Protein AF-A0A2E6W8G3-F1 (afdb_monomer_lite)

Foldseek 3Di:
DDALVRLLVVLVVCCVVPPPDPVSVLVLQLLLQLLVVHQSDAPVDADPVRDGGPCVVPNVPPHSVRSVSSCVSVVRDNDD

Structure (mmCIF, N/CA/C/O backbone):
data_AF-A0A2E6W8G3-F1
#
_entry.id   AF-A0A2E6W8G3-F1
#
loop_
_atom_site.group_PDB
_atom_site.id
_atom_site.type_symbol
_atom_site.label_atom_id
_atom_site.label_alt_id
_atom_site.label_comp_id
_atom_site.label_asym_id
_atom_site.label_entity_id
_atom_site.label_seq_id
_atom_site.pdbx_PDB_ins_code
_atom_site.Cartn_x
_atom_site.Cartn_y
_atom_site.Cartn_z
_atom_site.occupancy
_atom_site.B_iso_or_equiv
_atom_site.auth_seq_id
_atom_site.auth_comp_id
_atom_site.auth_asym_id
_atom_site.auth_atom_id
_atom_site.pdbx_PDB_model_num
ATOM 1 N N . MET A 1 1 ? 14.006 2.383 5.647 1.00 78.38 1 MET A N 1
ATOM 2 C CA . MET A 1 1 ? 12.685 1.724 5.628 1.00 78.38 1 MET A CA 1
ATOM 3 C C . MET A 1 1 ? 11.846 2.329 6.750 1.00 78.38 1 MET A C 1
ATOM 5 O O . MET A 1 1 ? 12.248 2.214 7.897 1.00 78.38 1 MET A O 1
ATOM 9 N N . LYS A 1 2 ? 10.766 3.053 6.442 1.00 89.88 2 LYS A N 1
ATOM 10 C CA . LYS A 1 2 ? 9.741 3.468 7.416 1.00 89.88 2 LYS A CA 1
ATOM 11 C C . LYS A 1 2 ? 9.101 2.248 8.087 1.00 89.88 2 LYS A C 1
ATOM 13 O O . LYS A 1 2 ? 8.918 1.228 7.424 1.00 89.88 2 LYS A O 1
ATOM 18 N N . THR A 1 3 ? 8.749 2.368 9.362 1.00 95.81 3 THR A N 1
ATOM 19 C CA . THR A 1 3 ? 8.021 1.337 10.116 1.00 95.81 3 THR A CA 1
ATOM 20 C C . THR A 1 3 ? 6.511 1.420 9.877 1.00 95.81 3 THR A C 1
ATOM 22 O O . THR A 1 3 ? 6.007 2.426 9.371 1.00 95.81 3 THR A O 1
ATOM 25 N N . VAL A 1 4 ? 5.779 0.372 10.276 1.00 96.75 4 VAL A N 1
ATOM 26 C CA . VAL A 1 4 ? 4.306 0.363 10.251 1.00 96.75 4 VAL A CA 1
ATOM 27 C C . VAL A 1 4 ? 3.752 1.530 11.077 1.00 96.75 4 VAL A C 1
ATOM 29 O O . VAL A 1 4 ? 2.892 2.260 10.594 1.00 96.75 4 VAL A O 1
ATOM 32 N N . ASP A 1 5 ? 4.288 1.774 12.281 1.00 97.56 5 ASP A N 1
ATOM 33 C CA . ASP A 1 5 ? 3.866 2.894 13.138 1.00 97.56 5 ASP A CA 1
ATOM 34 C C . ASP A 1 5 ? 4.025 4.253 12.457 1.00 97.56 5 ASP A C 1
ATOM 36 O O . ASP A 1 5 ? 3.105 5.071 12.475 1.00 97.56 5 ASP A O 1
ATOM 40 N N . GLN A 1 6 ? 5.177 4.486 11.823 1.00 97.06 6 GLN A N 1
ATOM 41 C CA . GLN A 1 6 ? 5.448 5.743 11.130 1.00 97.06 6 GLN A CA 1
ATOM 42 C C . GLN A 1 6 ? 4.459 5.975 9.984 1.00 97.06 6 GLN A C 1
ATOM 44 O O . GLN A 1 6 ? 3.978 7.095 9.810 1.00 97.06 6 GLN A O 1
ATOM 49 N N . MET A 1 7 ? 4.121 4.925 9.231 1.00 96.44 7 MET A N 1
ATOM 50 C CA . MET A 1 7 ? 3.144 5.032 8.148 1.00 96.44 7 MET A CA 1
ATOM 51 C C . MET A 1 7 ? 1.723 5.255 8.656 1.00 96.44 7 MET A C 1
ATOM 53 O O . MET A 1 7 ? 1.021 6.110 8.124 1.00 96.44 7 MET A O 1
ATOM 57 N N . VAL A 1 8 ? 1.312 4.554 9.714 1.00 96.69 8 VAL A N 1
ATOM 58 C CA . VAL A 1 8 ? -0.014 4.736 10.322 1.00 96.69 8 VAL A CA 1
ATOM 59 C C . VAL A 1 8 ? -0.176 6.158 10.859 1.00 96.69 8 VAL A C 1
ATOM 61 O O . VAL A 1 8 ? -1.195 6.793 10.599 1.00 96.69 8 VAL A O 1
ATOM 64 N N . ILE A 1 9 ? 0.827 6.700 11.560 1.00 96.44 9 ILE A N 1
ATOM 65 C CA . IL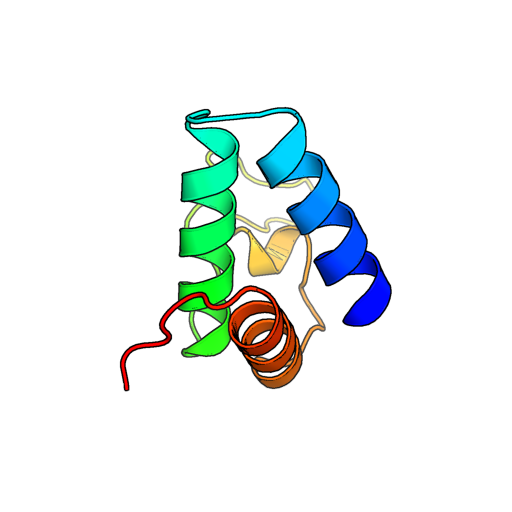E A 1 9 ? 0.798 8.093 12.038 1.00 96.44 9 ILE A CA 1
ATOM 66 C C . ILE A 1 9 ? 0.683 9.057 10.855 1.00 96.44 9 ILE A C 1
ATOM 68 O O . ILE A 1 9 ? -0.152 9.962 10.870 1.00 96.44 9 ILE A O 1
ATOM 72 N N . HIS A 1 10 ? 1.486 8.845 9.811 1.00 93.94 10 HIS A N 1
ATOM 73 C CA . HIS A 1 10 ? 1.451 9.679 8.617 1.00 93.94 10 HIS A CA 1
ATOM 74 C C . HIS A 1 10 ? 0.066 9.682 7.953 1.00 93.94 10 HIS A C 1
ATOM 76 O O . HIS A 1 10 ? -0.462 10.753 7.659 1.00 93.94 10 HIS A O 1
ATOM 82 N N . PHE A 1 11 ? -0.560 8.517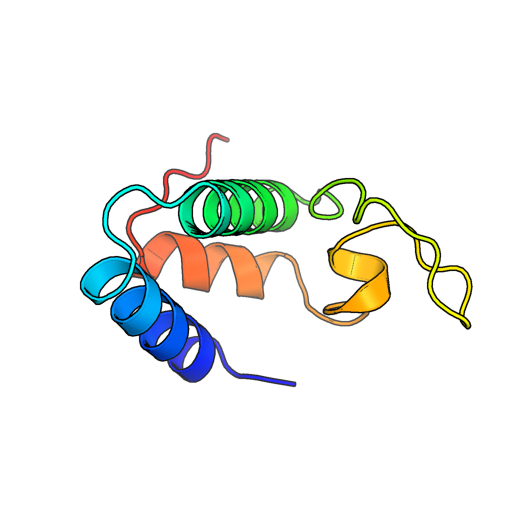 7.774 1.00 93.62 11 PHE A N 1
ATOM 83 C CA . PHE A 1 11 ? -1.869 8.425 7.127 1.00 93.62 11 PHE A CA 1
ATOM 84 C C . PHE A 1 11 ? -3.030 8.886 8.000 1.00 93.62 11 PHE A C 1
ATOM 86 O O . PHE A 1 11 ? -3.985 9.435 7.458 1.00 93.62 11 PHE A O 1
ATOM 93 N N . LYS A 1 12 ? -2.950 8.758 9.328 1.00 93.06 12 LYS A N 1
ATOM 94 C CA . LYS A 1 12 ? -3.915 9.401 10.237 1.00 93.06 12 LYS A CA 1
ATOM 95 C C . LYS A 1 12 ? -3.843 10.921 10.141 1.00 93.06 12 LYS A C 1
ATOM 97 O O . LYS A 1 12 ? -4.876 11.578 10.057 1.00 93.06 12 LYS A O 1
ATOM 102 N N . ASN A 1 13 ? -2.632 11.476 10.077 1.00 91.94 13 ASN A N 1
ATOM 103 C CA . ASN A 1 13 ? -2.450 12.909 9.861 1.00 91.94 13 ASN A CA 1
ATOM 104 C C . ASN A 1 13 ? -2.977 13.329 8.485 1.00 91.94 13 ASN A C 1
ATOM 106 O O . ASN A 1 13 ? -3.656 14.347 8.385 1.00 91.94 13 ASN A O 1
ATOM 110 N N . LEU A 1 14 ? -2.717 12.543 7.437 1.00 89.88 14 LEU A N 1
ATOM 111 C CA . LEU A 1 14 ? -3.251 12.816 6.105 1.00 89.88 14 LEU A CA 1
ATOM 112 C C . LEU A 1 14 ? -4.787 12.786 6.106 1.00 89.88 14 LEU A C 1
ATOM 114 O O . LEU A 1 14 ? -5.402 13.732 5.637 1.00 89.88 14 LEU A O 1
ATOM 118 N N . GLN A 1 15 ? -5.410 11.771 6.711 1.00 89.62 15 GLN A N 1
ATOM 119 C CA . GLN A 1 15 ? -6.867 11.658 6.835 1.00 89.62 15 GLN A CA 1
ATOM 120 C C . GLN A 1 15 ? -7.488 12.859 7.566 1.00 89.62 15 GLN A C 1
ATOM 122 O O . GLN A 1 15 ? -8.517 13.380 7.141 1.00 89.62 15 GLN A O 1
ATOM 127 N N . ALA A 1 16 ? -6.857 13.309 8.655 1.00 88.00 16 ALA A N 1
ATOM 128 C CA . ALA A 1 16 ? -7.345 14.422 9.464 1.00 88.00 16 ALA A CA 1
ATOM 129 C C . ALA A 1 16 ? -7.242 15.782 8.752 1.00 88.00 16 ALA A C 1
ATOM 131 O O . ALA A 1 16 ? -8.085 16.645 8.971 1.00 88.00 16 ALA A O 1
ATOM 132 N N . ASN A 1 17 ? -6.224 15.976 7.907 1.00 82.88 17 ASN A N 1
ATOM 133 C CA . ASN A 1 17 ? -5.960 17.257 7.240 1.0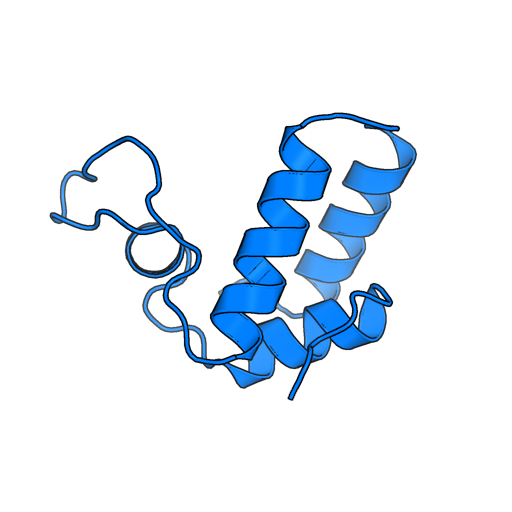0 82.88 17 ASN A CA 1
ATOM 134 C C . ASN A 1 17 ? -6.470 17.318 5.792 1.00 82.88 17 ASN A C 1
ATOM 136 O O . ASN A 1 17 ? -6.576 18.402 5.228 1.00 82.88 17 ASN A O 1
ATOM 140 N N . ALA A 1 18 ? -6.759 16.170 5.179 1.00 66.19 18 ALA A N 1
ATOM 141 C CA . ALA A 1 18 ? -7.071 16.051 3.759 1.00 66.19 18 ALA A CA 1
ATOM 142 C C . ALA A 1 18 ? -8.422 15.353 3.538 1.00 66.19 18 ALA A C 1
ATOM 144 O O . ALA A 1 18 ? -8.526 14.411 2.747 1.00 66.19 18 ALA A O 1
ATOM 145 N N . SER A 1 19 ? -9.457 15.806 4.253 1.00 57.00 19 SER A N 1
ATOM 146 C CA . SER A 1 19 ? -10.818 15.269 4.157 1.00 57.00 19 SER A CA 1
ATOM 147 C C . SER A 1 19 ? -11.301 15.307 2.694 1.00 57.00 19 SER A C 1
ATOM 149 O O . SER A 1 19 ? -11.509 16.385 2.143 1.00 57.00 19 SER A O 1
ATOM 151 N N . ASN A 1 20 ? -11.464 14.133 2.067 1.00 60.00 20 ASN A N 1
ATOM 152 C CA . ASN A 1 20 ? -11.881 13.913 0.668 1.00 60.00 20 ASN A CA 1
ATOM 153 C C . ASN A 1 20 ? -10.915 14.372 -0.445 1.00 60.00 20 ASN A C 1
ATOM 155 O O . ASN A 1 20 ? -11.357 14.734 -1.536 1.00 60.00 20 ASN A O 1
ATOM 159 N N . THR A 1 21 ? -9.599 14.329 -0.228 1.00 70.81 21 THR A N 1
ATOM 160 C CA . THR A 1 21 ? -8.658 14.520 -1.349 1.00 70.81 21 THR A CA 1
ATOM 161 C C . THR A 1 21 ? -8.452 13.224 -2.136 1.00 70.81 21 THR A C 1
ATOM 163 O O . THR A 1 21 ? -8.336 12.146 -1.551 1.00 70.81 21 THR A O 1
ATOM 166 N N . SER A 1 22 ? -8.346 13.331 -3.465 1.00 82.31 22 SER A N 1
ATOM 167 C CA . SER A 1 22 ? -8.026 12.202 -4.357 1.00 82.31 22 SER A CA 1
ATOM 168 C C . SER A 1 22 ? -6.751 11.462 -3.938 1.00 82.31 22 SER A C 1
ATOM 170 O O . SER A 1 22 ? -6.667 10.251 -4.099 1.00 82.31 22 SER A O 1
ATOM 172 N N . MET A 1 23 ? -5.800 12.175 -3.327 1.00 86.69 23 MET A N 1
ATOM 173 C CA . MET A 1 23 ? -4.532 11.626 -2.851 1.00 86.69 23 MET A CA 1
ATOM 174 C C . MET A 1 23 ? -4.702 10.610 -1.714 1.00 86.69 23 MET A C 1
ATOM 176 O O . MET A 1 23 ? -4.037 9.579 -1.710 1.00 86.69 23 MET A O 1
ATOM 180 N N . TYR A 1 24 ? -5.578 10.875 -0.736 1.00 89.81 24 TYR A N 1
ATOM 181 C CA . TYR A 1 24 ? -5.784 9.940 0.376 1.00 89.81 24 TYR A CA 1
ATOM 182 C C . TYR A 1 24 ? -6.418 8.628 -0.106 1.00 89.81 24 TYR A C 1
ATOM 184 O O . TYR A 1 24 ? -5.963 7.548 0.274 1.00 89.81 24 TYR A O 1
ATOM 192 N N . GLU A 1 25 ? -7.422 8.717 -0.983 1.00 90.44 25 GLU A N 1
ATOM 193 C CA . GLU A 1 25 ? -8.064 7.534 -1.569 1.00 90.44 25 GLU A CA 1
ATOM 194 C C . GLU A 1 25 ? -7.120 6.765 -2.501 1.00 90.44 25 GLU A C 1
ATOM 196 O O . GLU A 1 25 ? -7.095 5.535 -2.467 1.00 90.44 25 GLU A O 1
ATOM 201 N N . GLU A 1 26 ? -6.291 7.467 -3.279 1.00 90.94 26 GLU A N 1
ATOM 202 C CA . GLU A 1 26 ? -5.263 6.836 -4.106 1.00 90.94 26 GLU A CA 1
ATOM 203 C C . GLU A 1 26 ? -4.278 6.045 -3.240 1.00 90.94 26 GLU A C 1
ATOM 205 O O . GLU A 1 26 ? -4.094 4.848 -3.448 1.00 90.94 26 GLU A O 1
ATOM 210 N N . VAL A 1 27 ? -3.708 6.668 -2.207 1.00 91.81 27 VAL A N 1
ATOM 211 C CA . VAL A 1 27 ? -2.774 6.008 -1.284 1.00 91.81 27 VAL A CA 1
ATOM 212 C C . VAL A 1 27 ? -3.403 4.780 -0.627 1.00 91.81 27 VAL A C 1
ATOM 214 O O . VAL A 1 27 ? -2.763 3.728 -0.552 1.00 91.81 27 VAL A O 1
ATOM 217 N N . LYS A 1 28 ? -4.656 4.890 -0.178 1.00 94.25 28 LYS A N 1
ATOM 218 C CA . LYS A 1 28 ? -5.407 3.765 0.384 1.00 94.25 28 LYS A CA 1
ATOM 219 C C . LYS A 1 28 ? -5.503 2.613 -0.615 1.00 94.25 28 LYS A C 1
ATOM 221 O O . LYS A 1 28 ? -5.186 1.479 -0.260 1.00 94.25 28 LYS A O 1
ATOM 226 N N . TRP A 1 29 ? -5.882 2.890 -1.862 1.00 94.19 29 TRP A N 1
ATOM 227 C CA . TRP A 1 29 ? -5.968 1.868 -2.906 1.00 94.19 29 TRP A CA 1
ATOM 228 C C . TRP A 1 29 ? -4.608 1.220 -3.197 1.00 94.19 29 TRP A C 1
ATOM 230 O O . TRP A 1 29 ? -4.515 -0.004 -3.280 1.00 94.19 29 TRP A O 1
ATOM 240 N N . GLN A 1 30 ? -3.537 2.014 -3.285 1.00 95.38 30 GLN A N 1
ATOM 241 C CA . GLN A 1 30 ? -2.186 1.506 -3.535 1.00 95.38 30 GLN A CA 1
ATOM 242 C C . GLN A 1 30 ? -1.723 0.564 -2.414 1.00 95.38 30 GLN A C 1
ATOM 244 O O . GLN A 1 30 ? -1.155 -0.493 -2.690 1.00 95.38 30 GLN A O 1
ATOM 249 N N . TYR A 1 31 ? -1.990 0.918 -1.153 1.00 96.50 31 TYR A N 1
ATOM 250 C CA . TYR A 1 31 ? -1.647 0.087 0.003 1.00 96.50 31 TYR A CA 1
ATOM 251 C C . TYR A 1 31 ? -2.458 -1.210 0.051 1.00 96.50 31 TYR A C 1
ATOM 253 O O . TYR A 1 31 ? -1.867 -2.262 0.284 1.00 96.50 31 TYR A O 1
ATOM 261 N N . ILE A 1 32 ? -3.763 -1.164 -0.239 1.00 96.12 32 ILE A N 1
ATOM 262 C CA . ILE A 1 32 ? -4.594 -2.376 -0.349 1.00 96.12 32 ILE A CA 1
ATOM 263 C C . ILE A 1 32 ? -4.068 -3.280 -1.472 1.00 96.12 32 ILE A C 1
ATOM 265 O O . ILE A 1 32 ? -3.888 -4.478 -1.271 1.00 96.12 32 ILE A O 1
ATOM 269 N N . ASN A 1 33 ? -3.754 -2.716 -2.642 1.00 96.31 33 ASN A N 1
ATOM 270 C CA . ASN A 1 33 ? -3.209 -3.485 -3.758 1.00 96.31 33 ASN A CA 1
ATOM 271 C C . ASN A 1 33 ? -1.888 -4.178 -3.384 1.00 96.31 33 ASN A C 1
ATOM 273 O O . ASN A 1 33 ? -1.714 -5.354 -3.687 1.00 96.31 33 ASN A O 1
ATOM 277 N N . MET A 1 34 ? -0.978 -3.478 -2.700 1.00 96.75 34 MET A N 1
ATOM 278 C CA . MET A 1 34 ? 0.293 -4.058 -2.256 1.00 96.75 34 MET A CA 1
ATOM 279 C C . MET A 1 34 ? 0.132 -5.076 -1.119 1.00 96.75 34 MET A C 1
ATOM 281 O O . MET A 1 34 ? 0.892 -6.040 -1.073 1.00 96.75 34 MET A O 1
ATOM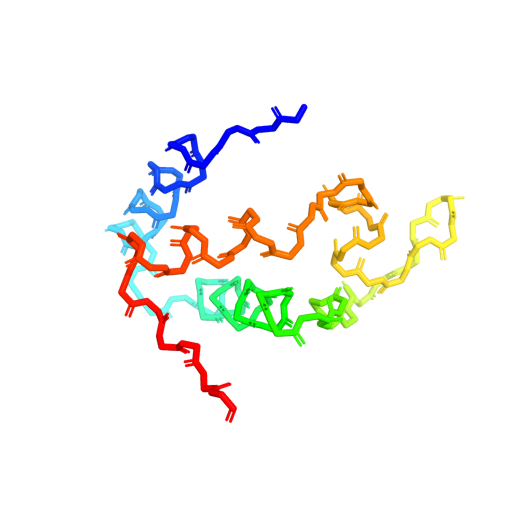 285 N N . ALA A 1 35 ? -0.864 -4.917 -0.244 1.00 96.88 35 ALA A N 1
ATOM 286 C CA . ALA A 1 35 ? -1.202 -5.925 0.762 1.00 96.88 35 ALA A CA 1
ATOM 287 C C . ALA A 1 35 ? -1.635 -7.257 0.119 1.00 96.88 35 ALA A C 1
ATOM 289 O O . ALA A 1 35 ? -1.299 -8.315 0.639 1.00 96.88 35 ALA A O 1
ATOM 290 N N . ASN A 1 36 ? -2.277 -7.193 -1.053 1.00 95.44 36 ASN A N 1
ATOM 291 C CA . ASN A 1 36 ? -2.707 -8.344 -1.857 1.00 95.44 36 ASN A CA 1
ATOM 292 C C . ASN A 1 36 ? -1.654 -8.831 -2.874 1.00 95.44 36 ASN A C 1
ATOM 294 O O . ASN A 1 36 ? -1.994 -9.448 -3.883 1.00 95.44 36 ASN A O 1
ATOM 298 N N . GLY A 1 37 ? -0.372 -8.518 -2.661 1.00 95.00 37 GLY A N 1
ATOM 299 C CA . GLY A 1 37 ? 0.726 -8.951 -3.539 1.00 95.00 37 GLY A CA 1
ATOM 300 C C . GLY A 1 37 ? 0.864 -8.170 -4.850 1.00 95.00 37 GLY A C 1
ATOM 301 O O . GLY A 1 37 ? 1.689 -8.509 -5.698 1.00 95.00 37 GLY A O 1
ATOM 302 N N . GLY A 1 38 ? 0.091 -7.099 -5.032 1.00 95.50 38 GLY A N 1
ATOM 303 C CA . GLY A 1 38 ? 0.200 -6.195 -6.173 1.00 95.50 38 GLY A CA 1
ATOM 304 C C . GLY A 1 38 ? 1.354 -5.191 -6.053 1.00 95.50 38 GLY A C 1
ATOM 305 O O . GLY A 1 38 ? 2.074 -5.125 -5.059 1.00 95.50 38 GLY A O 1
ATOM 306 N N . ASN A 1 39 ? 1.535 -4.355 -7.072 1.00 96.25 39 ASN A N 1
ATOM 307 C CA . ASN A 1 39 ? 2.640 -3.390 -7.172 1.00 96.25 39 ASN A CA 1
ATOM 308 C C . ASN A 1 39 ? 2.249 -1.945 -6.797 1.00 96.25 39 ASN A C 1
ATOM 310 O O . ASN A 1 39 ? 3.044 -1.020 -6.960 1.00 96.25 39 ASN A O 1
ATOM 314 N N . GLY A 1 40 ? 1.031 -1.738 -6.297 1.00 95.06 40 GLY A N 1
ATOM 315 C CA . GLY A 1 40 ? 0.508 -0.420 -5.947 1.00 95.06 40 GLY A CA 1
ATOM 316 C C . GLY A 1 40 ? 0.148 0.433 -7.165 1.00 95.06 40 GLY A C 1
ATOM 317 O O . GLY A 1 40 ? 0.034 1.642 -7.026 1.00 95.06 40 GLY A O 1
ATOM 318 N N . GLY A 1 41 ? -0.012 -0.164 -8.349 1.00 94.62 41 GLY A N 1
ATOM 319 C CA . GLY A 1 41 ? -0.408 0.526 -9.577 1.00 94.62 41 GLY A CA 1
ATOM 320 C C . GLY A 1 41 ? 0.667 1.428 -10.185 1.00 94.62 41 GLY A C 1
ATOM 321 O O . GLY A 1 41 ? 1.761 1.599 -9.643 1.00 94.62 41 GLY A O 1
ATOM 322 N N . ALA A 1 42 ? 0.350 1.980 -11.359 1.00 92.50 42 ALA A N 1
ATOM 323 C CA . ALA A 1 42 ? 1.253 2.846 -12.109 1.00 92.50 42 ALA A CA 1
ATOM 324 C C . ALA A 1 42 ? 1.405 4.207 -11.417 1.00 92.50 42 ALA A C 1
ATOM 326 O O . ALA A 1 42 ? 0.413 4.831 -11.055 1.00 92.50 42 ALA A O 1
ATOM 327 N N . ALA A 1 43 ? 2.639 4.697 -11.295 1.00 84.06 43 ALA A N 1
ATOM 328 C CA . ALA A 1 43 ? 2.922 5.987 -10.664 1.00 84.06 43 ALA A CA 1
ATOM 329 C C . ALA A 1 43 ? 2.720 7.193 -11.605 1.00 84.06 43 ALA A C 1
ATOM 331 O O . ALA A 1 43 ? 2.918 8.333 -11.199 1.00 84.06 43 ALA A O 1
ATOM 332 N N . GLY A 1 44 ? 2.378 6.955 -12.878 1.00 84.38 44 GLY A N 1
ATOM 333 C CA . GLY A 1 44 ? 2.215 8.004 -13.894 1.00 84.38 44 GLY A CA 1
ATOM 334 C C . GLY A 1 44 ? 3.529 8.572 -14.448 1.00 84.38 44 GLY A C 1
ATOM 335 O O . GLY A 1 44 ? 3.498 9.441 -15.315 1.00 84.38 44 GLY A O 1
ATOM 336 N N . PHE A 1 45 ? 4.679 8.071 -13.991 1.00 86.19 45 PHE A N 1
ATOM 337 C CA . PHE A 1 45 ? 6.006 8.407 -14.505 1.00 86.19 45 PHE A CA 1
ATOM 338 C C . PHE A 1 45 ? 6.958 7.210 -14.381 1.00 86.19 45 PHE A C 1
ATOM 340 O O . PHE A 1 45 ?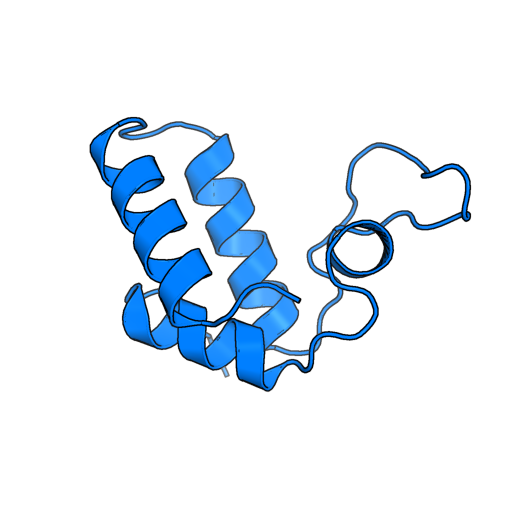 6.670 6.232 -13.688 1.00 86.19 45 PHE A O 1
ATOM 347 N N . VAL A 1 46 ? 8.103 7.299 -15.057 1.00 89.75 46 VAL A N 1
ATOM 348 C CA . VAL A 1 46 ? 9.202 6.333 -14.945 1.00 89.75 46 VAL A CA 1
ATOM 349 C C . VAL A 1 46 ? 10.307 6.984 -14.122 1.00 89.75 46 VAL A C 1
ATOM 351 O O . VAL A 1 46 ? 10.763 8.076 -14.457 1.00 89.75 46 VAL A O 1
ATOM 354 N N . SER A 1 47 ? 10.721 6.350 -13.027 1.00 88.06 47 SER A N 1
ATOM 355 C CA . SER A 1 47 ? 11.864 6.828 -12.236 1.00 88.06 47 SER A CA 1
ATOM 356 C C . SER A 1 47 ? 13.183 6.644 -12.995 1.00 88.06 47 SER A C 1
ATOM 358 O O . SER A 1 47 ? 13.273 5.820 -13.902 1.00 88.06 47 SER A O 1
ATOM 360 N N . GLU A 1 48 ? 14.242 7.344 -12.583 1.00 86.38 48 GLU A N 1
ATOM 361 C CA . GLU A 1 48 ? 15.588 7.224 -13.181 1.00 86.38 48 GLU A CA 1
ATOM 362 C C . GLU A 1 48 ? 16.133 5.784 -13.163 1.00 86.38 48 GLU A C 1
ATOM 364 O O . GLU A 1 48 ? 16.937 5.401 -14.006 1.00 86.38 48 GLU A O 1
ATOM 369 N N . ASN A 1 49 ? 15.635 4.959 -12.237 1.00 85.12 49 ASN A N 1
ATOM 370 C CA . ASN A 1 49 ? 15.989 3.548 -12.096 1.00 85.12 49 ASN A CA 1
ATOM 371 C C . ASN A 1 49 ? 15.039 2.598 -12.855 1.00 85.12 49 ASN A C 1
ATOM 373 O O . ASN A 1 49 ? 15.049 1.393 -12.605 1.00 85.12 49 ASN A O 1
ATOM 377 N N . GLY A 1 50 ? 14.176 3.124 -13.731 1.00 88.69 50 GLY A N 1
ATOM 378 C CA . GLY A 1 50 ? 13.241 2.353 -14.558 1.00 88.69 50 GLY A CA 1
ATOM 379 C C . GLY A 1 50 ? 11.979 1.854 -13.844 1.00 88.69 50 GLY A C 1
ATOM 380 O O . GLY A 1 50 ? 11.165 1.172 -14.459 1.00 88.69 50 GLY A O 1
ATOM 381 N N . GLY A 1 51 ? 11.785 2.178 -12.562 1.00 90.12 51 GLY A N 1
ATOM 382 C CA . GLY A 1 51 ? 10.572 1.814 -11.823 1.00 90.12 51 GLY A CA 1
ATOM 383 C C . GLY A 1 51 ? 9.359 2.595 -12.329 1.00 90.12 51 GLY A C 1
ATOM 384 O O . GLY A 1 51 ? 9.462 3.809 -12.510 1.00 90.12 51 GLY A O 1
ATOM 385 N N . THR A 1 52 ? 8.234 1.909 -12.535 1.00 93.25 52 THR A N 1
ATOM 386 C CA . THR A 1 52 ? 6.992 2.486 -13.098 1.00 93.25 52 THR A CA 1
ATOM 387 C C . THR A 1 52 ? 5.793 2.386 -12.156 1.00 93.25 52 THR A C 1
ATOM 389 O O . THR A 1 52 ? 4.744 2.982 -12.408 1.00 93.25 52 THR A O 1
ATOM 392 N N . THR A 1 53 ? 5.944 1.641 -11.061 1.00 95.56 53 THR A N 1
ATOM 393 C CA . THR A 1 53 ? 4.879 1.364 -10.098 1.00 95.56 53 THR A CA 1
ATOM 394 C C . THR A 1 53 ? 5.167 2.023 -8.756 1.00 95.56 53 THR A C 1
ATOM 396 O O . THR A 1 53 ? 6.320 2.330 -8.435 1.00 95.56 53 THR A O 1
ATOM 399 N N . CYS A 1 54 ? 4.130 2.221 -7.940 1.00 94.38 54 CYS A N 1
ATOM 400 C CA . CYS A 1 54 ? 4.308 2.773 -6.598 1.00 94.38 54 CYS A CA 1
ATOM 401 C C . CYS A 1 54 ? 5.285 1.925 -5.764 1.00 94.38 54 CYS A C 1
ATOM 403 O O . CYS A 1 54 ? 6.172 2.477 -5.104 1.00 94.38 54 CYS A O 1
ATOM 405 N N . ARG A 1 55 ? 5.189 0.590 -5.852 1.00 95.25 55 ARG A N 1
ATOM 406 C CA . ARG A 1 55 ? 6.103 -0.328 -5.166 1.00 95.25 55 ARG A CA 1
ATOM 407 C C . ARG A 1 55 ? 7.535 -0.182 -5.664 1.00 95.25 55 ARG A C 1
ATOM 409 O O . ARG A 1 55 ? 8.427 -0.025 -4.837 1.00 95.25 55 ARG A O 1
ATOM 416 N N . ASP A 1 56 ? 7.767 -0.188 -6.973 1.00 94.00 56 ASP A N 1
ATOM 417 C CA . ASP A 1 56 ? 9.132 -0.140 -7.521 1.00 94.00 56 ASP A CA 1
ATOM 418 C C . ASP A 1 56 ? 9.873 1.139 -7.136 1.00 94.00 56 ASP A C 1
ATOM 420 O O . ASP A 1 56 ? 11.079 1.113 -6.884 1.00 94.00 56 ASP A O 1
ATOM 424 N N . ILE A 1 57 ? 9.143 2.253 -7.088 1.00 92.62 57 ILE A N 1
ATOM 425 C CA . ILE A 1 57 ? 9.708 3.577 -6.839 1.00 92.62 57 ILE A CA 1
ATOM 426 C C . ILE A 1 57 ? 9.893 3.817 -5.338 1.00 92.62 57 ILE A C 1
ATOM 428 O O . ILE A 1 57 ? 10.949 4.284 -4.916 1.00 92.62 57 ILE A O 1
ATOM 432 N N . ASN A 1 58 ? 8.891 3.485 -4.519 1.00 91.38 58 ASN A N 1
ATOM 433 C CA . ASN A 1 58 ? 8.850 3.911 -3.116 1.00 91.38 58 ASN A CA 1
ATOM 434 C C . ASN A 1 58 ? 9.094 2.778 -2.111 1.00 91.38 58 ASN A C 1
ATOM 436 O O . ASN A 1 58 ? 9.482 3.044 -0.970 1.00 91.38 58 ASN A O 1
ATOM 440 N N . TYR A 1 59 ? 8.861 1.524 -2.505 1.00 93.88 59 TYR A N 1
ATOM 441 C CA . TYR A 1 59 ? 8.751 0.401 -1.574 1.00 93.88 59 TYR A CA 1
ATOM 442 C C . TYR A 1 59 ? 9.386 -0.903 -2.080 1.00 93.88 59 TYR A C 1
ATOM 444 O O . TYR A 1 59 ? 8.970 -1.987 -1.681 1.00 93.88 59 TYR A O 1
ATOM 452 N N . LYS A 1 60 ? 10.425 -0.817 -2.919 1.00 90.50 60 LYS A N 1
ATOM 453 C CA . LYS A 1 60 ? 11.013 -1.955 -3.653 1.00 90.50 60 LYS A CA 1
ATOM 454 C C . LYS A 1 60 ? 11.318 -3.201 -2.806 1.00 90.50 60 LYS A C 1
ATOM 456 O O . LYS A 1 60 ? 11.197 -4.314 -3.299 1.00 90.50 60 LYS A O 1
ATOM 461 N N . ASN A 1 61 ? 11.688 -3.015 -1.539 1.00 93.06 61 ASN A N 1
ATOM 462 C CA . ASN A 1 61 ? 12.082 -4.096 -0.626 1.00 93.06 61 ASN A CA 1
ATOM 463 C C . ASN A 1 61 ? 11.099 -4.310 0.535 1.00 93.06 61 ASN A C 1
ATOM 465 O O . ASN A 1 61 ? 11.451 -4.937 1.534 1.00 93.06 61 ASN A O 1
ATOM 469 N N . TYR A 1 62 ? 9.899 -3.741 0.455 1.00 96.50 62 TYR A N 1
ATOM 470 C CA . TYR A 1 62 ? 8.892 -3.917 1.491 1.00 96.50 62 TYR A CA 1
ATOM 471 C C . TYR A 1 62 ? 8.076 -5.183 1.218 1.00 96.50 62 TYR A C 1
ATOM 473 O O . TYR A 1 62 ? 7.605 -5.361 0.092 1.00 96.50 62 TYR A O 1
ATOM 481 N N . PRO A 1 63 ? 7.890 -6.053 2.224 1.00 96.50 63 PRO A N 1
ATOM 482 C CA . PRO A 1 63 ? 7.054 -7.234 2.074 1.00 96.50 63 PRO A CA 1
ATOM 483 C C . 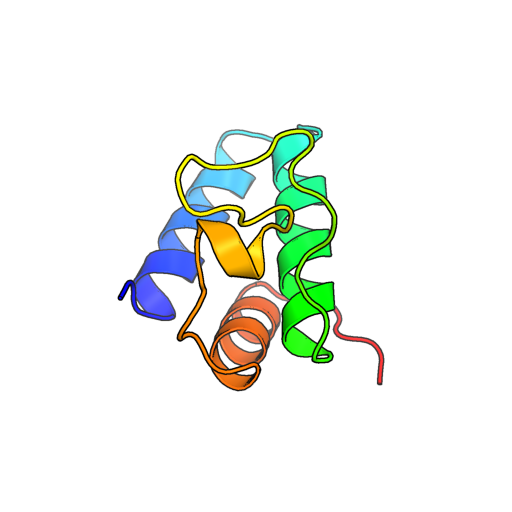PRO A 1 63 ? 5.570 -6.856 2.054 1.00 96.50 63 PRO A C 1
ATOM 485 O O . PRO A 1 63 ? 5.170 -5.861 2.656 1.00 96.50 63 PRO A O 1
ATOM 488 N N . ASP A 1 64 ? 4.735 -7.704 1.461 1.00 96.88 64 ASP A N 1
ATOM 489 C CA . ASP A 1 64 ? 3.273 -7.521 1.425 1.00 96.88 64 ASP A CA 1
ATOM 490 C C . ASP A 1 64 ? 2.681 -7.378 2.837 1.00 96.88 64 ASP A C 1
ATOM 492 O O . ASP A 1 64 ? 1.825 -6.530 3.095 1.00 96.88 64 ASP A O 1
ATOM 496 N N . SER A 1 65 ? 3.246 -8.125 3.794 1.00 96.50 65 SER A N 1
ATOM 497 C CA . SER A 1 65 ? 2.863 -8.094 5.208 1.00 96.50 65 SER A CA 1
ATOM 498 C C . SER A 1 65 ? 3.050 -6.729 5.874 1.00 96.50 65 SER A C 1
ATOM 500 O O . SER A 1 65 ? 2.369 -6.436 6.857 1.00 96.50 65 SER A O 1
ATOM 502 N N . PHE A 1 66 ? 3.939 -5.873 5.361 1.00 97.31 66 PHE A N 1
ATOM 503 C CA . PHE A 1 66 ? 4.055 -4.495 5.831 1.00 97.31 66 PHE A CA 1
ATOM 504 C C . PHE A 1 66 ? 2.798 -3.695 5.486 1.00 97.31 66 PHE A C 1
ATOM 506 O O . PHE A 1 66 ? 2.240 -3.014 6.347 1.00 97.31 66 PHE A O 1
ATOM 513 N N . PHE A 1 67 ? 2.338 -3.787 4.238 1.00 97.06 67 PHE A N 1
ATOM 514 C CA . PHE A 1 67 ? 1.164 -3.057 3.769 1.00 97.06 67 PHE A CA 1
ATOM 515 C C . PHE A 1 67 ? -0.109 -3.596 4.415 1.00 97.06 67 PHE A C 1
ATOM 517 O O . PHE A 1 67 ? -0.952 -2.797 4.817 1.00 97.06 67 PHE A O 1
ATOM 524 N N . ALA A 1 68 ? -0.204 -4.917 4.603 1.00 96.62 68 ALA A N 1
ATOM 525 C CA . ALA A 1 68 ? -1.310 -5.551 5.317 1.00 96.62 68 ALA A CA 1
ATOM 526 C C . ALA A 1 68 ? -1.458 -5.000 6.747 1.00 96.62 68 ALA A C 1
ATOM 528 O O . ALA A 1 68 ? -2.541 -4.558 7.122 1.00 96.62 68 ALA A O 1
ATOM 529 N N . GLN A 1 69 ? -0.362 -4.907 7.510 1.00 97.12 69 GLN A N 1
ATOM 530 C CA . GLN A 1 69 ? -0.379 -4.341 8.869 1.00 97.12 69 GLN A CA 1
ATOM 531 C C . GLN A 1 69 ? -0.758 -2.853 8.900 1.00 97.12 69 GLN A C 1
ATOM 533 O O . GLN A 1 69 ? -1.421 -2.391 9.831 1.00 97.12 69 GLN A O 1
ATOM 538 N N . VAL A 1 70 ? -0.337 -2.072 7.897 1.00 97.00 70 VAL A N 1
ATOM 539 C CA . VAL A 1 70 ? -0.759 -0.667 7.783 1.00 97.00 70 VAL A CA 1
ATOM 540 C C . VAL A 1 70 ? -2.256 -0.582 7.477 1.00 97.00 70 VAL A C 1
ATOM 542 O O . VAL A 1 70 ? -2.952 0.191 8.134 1.00 97.00 70 VAL A O 1
ATOM 545 N N . CYS A 1 71 ? -2.763 -1.387 6.537 1.00 96.75 71 CYS A N 1
ATOM 546 C CA . CYS A 1 71 ? -4.185 -1.425 6.184 1.00 96.75 71 CYS A CA 1
ATOM 547 C C . CYS A 1 71 ? -5.054 -1.830 7.378 1.00 96.75 71 CYS A C 1
ATOM 549 O O . CYS A 1 71 ? -6.021 -1.132 7.680 1.00 96.75 71 CYS A O 1
ATOM 551 N N . GLU A 1 72 ? -4.665 -2.878 8.110 1.00 95.88 72 GLU A N 1
ATOM 552 C CA . GLU A 1 72 ? -5.349 -3.345 9.321 1.00 95.88 72 GLU A CA 1
ATOM 553 C C . GLU A 1 72 ? -5.495 -2.211 10.348 1.00 95.88 72 GLU A C 1
ATOM 555 O O . GLU A 1 72 ? -6.596 -1.900 10.803 1.00 95.88 72 GLU A O 1
ATOM 560 N N . ARG A 1 73 ? -4.400 -1.506 10.653 1.00 96.69 73 ARG A N 1
ATOM 561 C CA . ARG A 1 73 ? -4.398 -0.414 11.642 1.00 96.69 73 ARG A CA 1
ATOM 562 C C . ARG A 1 73 ? -5.100 0.860 11.182 1.00 96.69 73 ARG A C 1
ATOM 564 O O . ARG A 1 73 ? -5.437 1.700 12.022 1.00 96.69 73 ARG A O 1
ATOM 571 N N . MET A 1 74 ? -5.286 1.021 9.876 1.00 94.62 74 MET A N 1
ATOM 572 C CA . MET A 1 74 ? -6.062 2.107 9.280 1.00 94.62 74 MET A CA 1
ATOM 573 C C . MET A 1 74 ? -7.536 1.734 9.057 1.00 94.62 74 MET A C 1
ATOM 575 O O . MET A 1 74 ? -8.326 2.612 8.712 1.00 94.62 74 MET A O 1
ATOM 579 N N . GLY A 1 75 ? -7.925 0.469 9.255 1.00 94.06 75 GLY A N 1
ATOM 580 C CA . GLY A 1 75 ? -9.271 -0.021 8.948 1.00 94.06 75 GLY A CA 1
ATOM 581 C C . GLY A 1 75 ? -9.577 -0.054 7.446 1.00 94.06 75 GLY A C 1
ATOM 582 O O . GLY A 1 75 ? -10.723 0.122 7.037 1.00 94.06 75 GLY A O 1
ATOM 583 N N . TRP A 1 76 ? -8.556 -0.215 6.604 1.00 92.81 76 TRP A N 1
ATOM 584 C CA . TRP A 1 76 ? -8.704 -0.320 5.154 1.00 92.81 76 TRP A CA 1
ATOM 585 C C . TRP A 1 76 ? -8.952 -1.782 4.778 1.00 92.81 76 TRP A C 1
ATOM 587 O O . TRP A 1 76 ? -8.094 -2.629 5.009 1.00 92.81 76 TRP A O 1
ATOM 597 N N . ILE A 1 77 ? -10.139 -2.079 4.235 1.00 79.88 77 ILE A N 1
ATOM 598 C CA . ILE A 1 77 ? -10.551 -3.450 3.906 1.00 79.88 77 ILE A CA 1
ATOM 599 C C . ILE A 1 77 ? -9.637 -4.009 2.815 1.00 79.88 77 ILE A C 1
ATOM 601 O O . ILE A 1 77 ? -9.615 -3.508 1.691 1.00 79.88 77 ILE A O 1
ATOM 605 N N . VAL A 1 78 ? -8.918 -5.066 3.168 1.00 65.69 78 VAL A N 1
ATOM 606 C CA . VAL A 1 78 ? -8.207 -5.936 2.240 1.00 65.69 78 VAL A CA 1
ATOM 607 C C . VAL A 1 78 ? -9.198 -7.040 1.874 1.00 65.69 78 VAL A C 1
ATOM 609 O O . VAL A 1 78 ? -9.684 -7.739 2.758 1.00 65.69 78 VAL A O 1
ATOM 612 N N . VAL A 1 79 ? -9.616 -7.101 0.611 1.00 58.06 79 VAL A N 1
ATOM 613 C CA . VAL A 1 79 ? -10.476 -8.186 0.112 1.00 58.06 79 VAL A CA 1
ATOM 614 C C . VAL A 1 79 ? -9.585 -9.361 -0.271 1.00 58.06 79 VAL A C 1
ATOM 616 O O . VAL A 1 79 ? -8.652 -9.156 -1.052 1.00 58.06 79 VAL A O 1
ATOM 619 N N . ASP A 1 80 ? -9.876 -10.524 0.317 1.00 49.94 80 ASP A N 1
ATOM 620 C CA . ASP A 1 80 ? -9.264 -11.828 0.021 1.00 49.94 80 ASP A CA 1
ATOM 621 C C . ASP A 1 80 ? -9.565 -12.305 -1.412 1.00 49.94 80 ASP A C 1
ATOM 623 O O . ASP A 1 80 ? -10.707 -12.084 -1.891 1.00 49.94 80 ASP A O 1
#

Sequence (80 aa):
MKTVDQMVIHFKNLQANASNTSMYEEVKWQYINMANGGNGGAAGFVSENGGTTCRDINYKNYPDSFFAQVCERMGWIVVD

Radius of gyration: 12.34 Å; chains: 1; bounding box: 28×29×28 Å

pLDDT: mean 89.96, std 10.11, range [49.94, 97.56]

Secondary structure (DSSP, 8-state):
---HHHHHHHHHHHHHH-TT-HHHHHHHHHHHHHHTT----B-SS--TTS--BHHHHH-TT--HHHHHHHHHHHT-----